Protein AF-A0A482XKG6-F1 (afdb_monomer_lite)

Organism: Laodelphax striatellus (NCBI:txid195883)

InterPro domains:
  IPR001873 Epithelial sodium channel [PF00858] (19-104)
  IPR001873 Epithelial sodium channel [PTHR11690] (14-103)

Secondary structure (DSSP, 8-state):
---SHHHHHHHHHHHHHHHHHH---TTHHHHH-TTS-HHHHHHHHHHHHHHHHHHHHHHHHHHHHHHH-----------SS--PPPPPP----SSSS-HHHHHHHHT-

Sequence (108 aa):
MAGSWSTLSLGWKSQAKEFFNKSTLHGVRYIAETDRPIYERFIWLVLTTTGGVITMLIILSLWSKFQTNATITGLDTDFHNWDAPFPAVTVCPQHPLNDTRVTDYIQR

Foldseek 3Di:
DPPDPVVVVVVVVVVLLVCLCPDPQPLSNQLSDPPDDPVSNVVSVVVSVVVVVVVVVVVVVVVVCCVPPVDDDDDDPPPPDDPDDDDDDDDDDPDNDDVVVVVVVVVD

Radius of gyration: 37.54 Å; chains: 1; bounding box: 65×41×109 Å

pLDDT: mean 85.94, std 10.1, range [45.66, 98.12]

Structure (mmCIF, N/CA/C/O backbone):
data_AF-A0A482XKG6-F1
#
_entry.id   AF-A0A482XKG6-F1
#
loop_
_atom_site.group_PDB
_atom_site.id
_atom_site.type_symbol
_atom_site.label_atom_id
_atom_site.label_alt_id
_atom_site.label_comp_id
_atom_site.label_asym_id
_atom_site.label_entity_id
_atom_site.label_seq_id
_atom_site.pdbx_PDB_ins_code
_atom_site.Cartn_x
_atom_site.Cartn_y
_atom_site.Cartn_z
_atom_site.occupancy
_atom_site.B_iso_or_equiv
_atom_site.auth_seq_id
_atom_site.auth_comp_id
_atom_site.auth_asym_id
_atom_site.auth_atom_id
_atom_site.pdbx_PDB_model_num
ATOM 1 N N . MET A 1 1 ? -14.123 -24.289 42.093 1.00 45.66 1 MET A N 1
ATOM 2 C CA . MET A 1 1 ? -12.950 -23.765 41.350 1.00 45.66 1 MET A CA 1
ATOM 3 C C . MET A 1 1 ? -13.391 -22.710 40.325 1.00 45.66 1 MET A C 1
ATOM 5 O O . MET A 1 1 ? -13.196 -22.892 39.134 1.00 45.66 1 MET A O 1
ATOM 9 N N . ALA A 1 2 ? -14.008 -21.608 40.768 1.00 53.66 2 ALA A N 1
ATOM 10 C CA . ALA A 1 2 ? -14.659 -20.620 39.888 1.00 53.66 2 ALA A CA 1
ATOM 11 C C . ALA A 1 2 ? -14.108 -19.185 40.075 1.00 53.66 2 ALA A C 1
ATOM 13 O O . ALA A 1 2 ? -14.866 -18.225 40.045 1.00 53.66 2 ALA A O 1
ATOM 14 N N . GLY A 1 3 ? -12.799 -19.034 40.333 1.00 62.22 3 GLY A N 1
ATOM 15 C CA . GLY A 1 3 ? -12.224 -17.769 40.834 1.00 62.22 3 GLY A CA 1
ATOM 16 C C . GLY A 1 3 ? -11.110 -17.109 40.011 1.00 62.22 3 GLY A C 1
ATOM 17 O O . GLY A 1 3 ? -10.653 -16.042 40.397 1.00 62.22 3 GLY A O 1
ATOM 18 N N . SER A 1 4 ? -10.648 -17.703 38.904 1.00 65.50 4 SER A N 1
ATOM 19 C CA . SER A 1 4 ? -9.515 -17.156 38.123 1.00 65.50 4 SER A CA 1
ATOM 20 C C . SER A 1 4 ? -9.941 -16.417 36.846 1.00 65.50 4 SER A C 1
ATOM 22 O O . SER A 1 4 ? -9.311 -15.443 36.448 1.00 65.50 4 SER A O 1
ATOM 24 N N . TRP A 1 5 ? -11.051 -16.820 36.223 1.00 64.44 5 TRP A N 1
ATOM 25 C CA . TRP A 1 5 ? -11.517 -16.223 34.966 1.00 64.44 5 TRP A CA 1
ATOM 26 C C . TRP A 1 5 ? -12.147 -14.835 35.147 1.00 64.44 5 TRP A C 1
ATOM 28 O O . TRP A 1 5 ? -11.970 -13.957 34.304 1.00 64.44 5 TRP A O 1
ATOM 38 N N . SER A 1 6 ? -12.857 -14.602 36.257 1.00 67.75 6 SER A N 1
ATOM 39 C CA . SER A 1 6 ? -13.509 -13.315 36.535 1.00 67.75 6 SER A CA 1
ATOM 40 C C . SER A 1 6 ? -12.492 -12.207 36.812 1.00 67.75 6 SER A C 1
ATOM 42 O O . SER A 1 6 ? -12.619 -11.116 36.255 1.00 67.75 6 SER A O 1
ATOM 44 N N . THR A 1 7 ? -11.446 -12.501 37.585 1.00 74.00 7 THR A N 1
ATOM 45 C CA . THR A 1 7 ? -10.353 -11.570 37.906 1.00 74.00 7 THR A CA 1
ATOM 46 C C . THR A 1 7 ? -9.526 -11.215 36.673 1.00 74.00 7 THR A C 1
ATOM 48 O O . THR A 1 7 ? -9.230 -10.040 36.453 1.00 74.00 7 THR A O 1
ATOM 51 N N . LEU A 1 8 ? -9.248 -12.192 35.805 1.00 75.62 8 LEU A N 1
ATOM 52 C CA . LEU A 1 8 ? -8.539 -11.963 34.544 1.00 75.62 8 LEU A CA 1
ATOM 53 C C . LEU A 1 8 ? -9.375 -11.118 33.565 1.00 75.62 8 LEU A C 1
ATOM 55 O O . LEU A 1 8 ? -8.851 -10.198 32.939 1.00 75.62 8 LEU A O 1
ATOM 59 N N . SER A 1 9 ? -10.693 -11.345 33.501 1.00 74.81 9 SER A N 1
ATOM 60 C CA . SER A 1 9 ? -11.602 -10.544 32.663 1.00 74.81 9 SER A CA 1
ATOM 61 C C . SER A 1 9 ? -11.741 -9.086 33.128 1.00 74.81 9 SER A C 1
ATOM 63 O O . SER A 1 9 ? -11.866 -8.183 32.299 1.00 74.81 9 SER A O 1
ATOM 65 N N . LEU A 1 10 ? -11.702 -8.843 34.444 1.00 75.69 10 LEU A N 1
ATOM 66 C CA . LEU A 1 10 ? -11.741 -7.504 35.041 1.00 75.69 10 LEU A CA 1
ATOM 67 C C . LEU A 1 10 ? -10.454 -6.732 34.740 1.00 75.69 10 LEU A C 1
ATOM 69 O O . LEU A 1 10 ? -10.523 -5.585 34.293 1.00 75.69 10 LEU A O 1
ATOM 73 N N . GLY A 1 11 ? -9.298 -7.387 34.895 1.00 84.12 11 GLY A N 1
ATOM 74 C CA . GLY A 1 11 ? -8.007 -6.822 34.503 1.00 84.12 11 GLY A CA 1
ATOM 75 C C . GLY A 1 11 ? -7.968 -6.482 33.013 1.00 84.12 11 GLY A C 1
ATOM 76 O O . GLY A 1 11 ? -7.665 -5.350 32.646 1.00 84.12 11 GLY A O 1
ATOM 77 N N . TRP A 1 12 ? -8.377 -7.413 32.147 1.00 85.81 12 TRP A N 1
ATOM 78 C CA . TRP A 1 12 ? -8.364 -7.203 30.696 1.00 85.81 12 TRP A CA 1
ATOM 79 C C . TRP A 1 12 ? -9.246 -6.034 30.246 1.00 85.81 12 TRP A C 1
ATOM 81 O O . TRP A 1 12 ? -8.832 -5.233 29.410 1.00 85.81 12 TRP A O 1
ATOM 91 N N . LYS A 1 13 ? -10.447 -5.889 30.819 1.00 84.44 13 LYS A N 1
ATOM 92 C CA . LYS A 1 13 ? -11.340 -4.757 30.517 1.00 84.44 13 LYS A CA 1
ATOM 93 C C . LYS A 1 13 ? -10.716 -3.417 30.900 1.00 84.44 13 LYS A C 1
ATOM 95 O O . LYS A 1 13 ? -10.813 -2.470 30.123 1.00 84.44 13 LYS A O 1
ATOM 100 N N . SER A 1 14 ? -10.074 -3.347 32.067 1.00 86.25 14 SER A N 1
ATOM 101 C CA . SER A 1 14 ? -9.369 -2.142 32.517 1.00 86.25 14 SER A CA 1
ATOM 102 C C . SER A 1 14 ? -8.223 -1.790 31.568 1.00 86.25 14 SER A C 1
ATOM 104 O O . SER A 1 14 ? -8.157 -0.668 31.071 1.00 86.25 14 SER A O 1
ATOM 106 N N . GLN A 1 15 ? -7.377 -2.771 31.236 1.00 89.38 15 GLN A N 1
ATOM 107 C CA . GLN A 1 15 ? -6.236 -2.558 30.344 1.00 89.38 15 GLN A CA 1
ATOM 108 C C . GLN A 1 15 ? -6.667 -2.168 28.926 1.00 89.38 15 GLN A C 1
ATOM 110 O O . GLN A 1 15 ? -6.085 -1.262 28.338 1.00 89.38 15 GLN A O 1
ATOM 115 N N . ALA A 1 16 ? -7.703 -2.810 28.381 1.00 87.94 16 ALA A N 1
ATOM 116 C CA . ALA A 1 16 ? -8.228 -2.481 27.059 1.00 87.94 16 ALA A CA 1
ATOM 117 C C . ALA A 1 16 ? -8.818 -1.063 27.013 1.00 87.94 16 ALA A C 1
ATOM 119 O O . ALA A 1 16 ? -8.590 -0.334 26.047 1.00 87.94 16 ALA A O 1
ATOM 120 N N . LYS A 1 17 ? -9.534 -0.647 28.067 1.00 87.69 17 LYS A N 1
ATOM 121 C CA . LYS A 1 17 ? -10.071 0.716 28.175 1.00 87.69 17 LYS A CA 1
ATOM 122 C C . LYS A 1 17 ? -8.951 1.756 28.237 1.00 87.69 17 LYS A C 1
ATOM 124 O O . LYS A 1 17 ? -9.019 2.754 27.523 1.00 87.69 17 LYS A O 1
ATOM 129 N N . GLU A 1 18 ? -7.918 1.509 29.041 1.00 90.50 18 GLU A N 1
ATOM 130 C CA . GLU A 1 18 ? -6.758 2.402 29.135 1.00 90.50 18 GLU A CA 1
ATOM 131 C C . GLU A 1 18 ? -6.013 2.487 27.796 1.00 90.50 18 GLU A C 1
ATOM 133 O O . GLU A 1 18 ? -5.722 3.581 27.312 1.00 90.50 18 GLU A O 1
ATOM 138 N N . PHE A 1 19 ? -5.792 1.346 27.138 1.00 90.38 19 PHE A N 1
ATOM 139 C CA . PHE A 1 19 ? -5.154 1.294 25.825 1.00 90.38 19 PHE A CA 1
ATOM 140 C C . PHE A 1 19 ? -5.929 2.102 24.778 1.00 90.38 19 PHE A C 1
ATOM 142 O O . PHE A 1 19 ? -5.343 2.943 24.104 1.00 90.38 19 PHE A O 1
ATOM 149 N N . PHE A 1 20 ? -7.245 1.914 24.658 1.00 89.38 20 PHE A N 1
ATOM 150 C CA . PHE A 1 20 ? -8.048 2.657 23.681 1.00 89.38 20 PHE A CA 1
ATOM 151 C C . PHE A 1 20 ? -8.146 4.158 23.979 1.00 89.38 20 PHE A C 1
ATOM 153 O O . PHE A 1 20 ? -8.253 4.946 23.042 1.00 89.38 20 PHE A O 1
ATOM 160 N N . ASN A 1 21 ? -8.052 4.569 25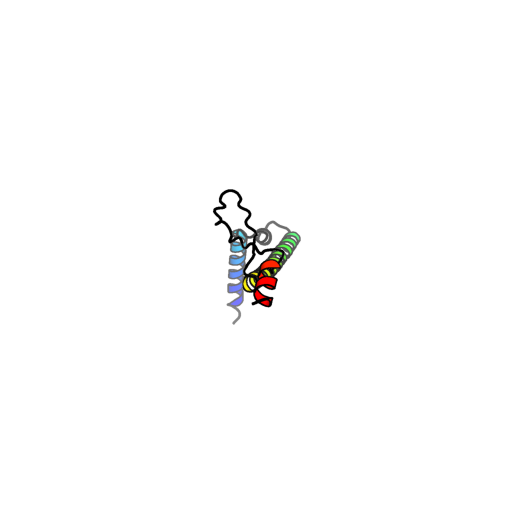.246 1.00 88.44 21 ASN A N 1
ATOM 161 C CA . ASN A 1 21 ? -8.017 5.985 25.616 1.00 88.44 21 ASN A CA 1
ATOM 162 C C . ASN A 1 21 ? -6.668 6.656 25.323 1.00 88.44 21 ASN A C 1
ATOM 164 O O . ASN A 1 21 ? -6.637 7.847 25.010 1.00 88.44 21 ASN A O 1
ATOM 168 N N . LYS A 1 22 ? -5.558 5.918 25.451 1.00 90.50 22 LYS A N 1
ATOM 169 C CA . LYS A 1 22 ? -4.193 6.440 25.261 1.00 90.50 22 LYS A CA 1
ATOM 170 C C . LYS A 1 22 ? -3.617 6.185 23.866 1.00 90.50 22 LYS A C 1
ATOM 172 O O . LYS A 1 22 ? -2.570 6.735 23.537 1.00 90.50 22 LYS A O 1
ATOM 177 N N . SER A 1 23 ? -4.268 5.358 23.055 1.00 89.69 23 SER A N 1
ATOM 178 C CA . SER A 1 23 ? -3.825 5.038 21.699 1.00 89.69 23 SER A CA 1
ATOM 179 C C . SER A 1 23 ? -4.053 6.198 20.726 1.00 89.69 23 SER A C 1
ATOM 181 O O . SER A 1 23 ? -5.002 6.971 20.850 1.00 89.69 23 SER A O 1
ATOM 183 N N . THR A 1 24 ? -3.195 6.283 19.710 1.00 91.94 24 THR A N 1
ATOM 184 C CA . THR A 1 24 ? -3.338 7.191 18.561 1.00 91.94 24 THR A CA 1
ATOM 185 C C . THR A 1 24 ? -4.177 6.587 17.431 1.00 91.94 24 THR A C 1
ATOM 187 O O . THR A 1 24 ? -4.372 7.228 16.398 1.00 91.94 24 THR A O 1
ATOM 190 N N . LEU A 1 25 ? -4.687 5.362 17.608 1.00 88.50 25 LEU A N 1
ATOM 191 C CA . LEU A 1 25 ? -5.565 4.710 16.643 1.00 88.50 25 LEU A CA 1
ATOM 192 C C . LEU A 1 25 ? -6.861 5.513 16.477 1.00 88.50 25 LEU A C 1
ATOM 194 O O . LEU A 1 25 ? -7.622 5.743 17.419 1.00 88.50 25 LEU A O 1
ATOM 198 N N . HIS A 1 26 ? -7.123 5.930 15.243 1.00 87.31 26 HIS A N 1
ATOM 199 C CA . HIS A 1 26 ? -8.354 6.624 14.900 1.00 87.31 26 HIS A CA 1
ATOM 200 C C . HIS A 1 26 ? -9.557 5.680 15.079 1.00 87.31 26 HIS A C 1
ATOM 202 O O . HIS A 1 26 ? -9.476 4.496 14.758 1.00 87.31 26 HIS A O 1
ATOM 208 N N . GLY A 1 27 ? -10.672 6.178 15.616 1.00 87.06 27 GLY A N 1
ATOM 209 C CA . GLY A 1 27 ? -11.889 5.380 15.820 1.00 87.06 27 GLY A CA 1
ATOM 210 C C . GLY A 1 27 ? -11.996 4.701 17.192 1.00 87.06 27 GLY A C 1
ATOM 211 O O . GLY A 1 27 ? -13.026 4.842 17.852 1.00 87.06 27 GLY A O 1
ATOM 212 N N . VAL A 1 28 ? -10.938 4.037 17.683 1.00 90.44 28 VAL A N 1
ATOM 213 C CA . VAL A 1 28 ? -11.019 3.242 18.935 1.00 90.44 28 VAL A CA 1
ATOM 214 C C . VAL A 1 28 ? -11.259 4.084 20.188 1.00 90.44 28 VAL A C 1
ATOM 216 O O . VAL A 1 28 ? -11.922 3.620 21.116 1.00 90.44 28 VAL A O 1
ATOM 219 N N . ARG A 1 29 ? -10.802 5.342 20.204 1.00 88.56 29 ARG A N 1
ATOM 220 C CA . ARG A 1 29 ? -11.050 6.263 21.324 1.00 88.56 29 ARG A CA 1
ATOM 221 C C . ARG A 1 29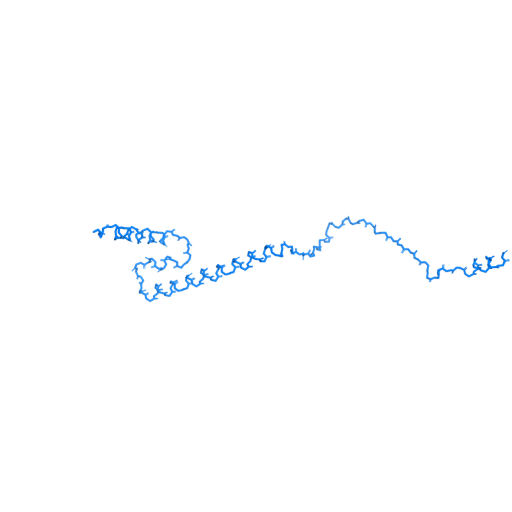 ? -12.544 6.521 21.531 1.00 88.56 29 ARG A C 1
ATOM 223 O O . ARG A 1 29 ? -13.015 6.526 22.662 1.00 88.56 29 ARG A O 1
ATOM 230 N N . TYR A 1 30 ? -13.308 6.640 20.444 1.00 88.25 30 TYR A N 1
ATOM 231 C CA . TYR A 1 30 ? -14.757 6.862 20.508 1.00 88.25 30 TYR A CA 1
ATOM 232 C C . TYR A 1 30 ? -15.524 5.645 21.044 1.00 88.25 30 TYR A C 1
ATOM 234 O O . TYR A 1 30 ? -16.634 5.791 21.551 1.00 88.25 30 TYR A O 1
ATOM 242 N N . ILE A 1 31 ? -14.927 4.450 20.976 1.00 88.25 31 ILE A N 1
ATOM 243 C CA . ILE A 1 31 ? -15.490 3.221 21.547 1.00 88.25 31 ILE A CA 1
ATOM 244 C C . ILE A 1 31 ? -15.306 3.204 23.076 1.00 88.25 31 ILE A C 1
ATOM 246 O O . ILE A 1 31 ? -16.198 2.755 23.796 1.00 88.25 31 ILE A O 1
ATOM 250 N N . ALA A 1 32 ? -14.168 3.701 23.577 1.00 86.25 32 ALA A N 1
ATOM 251 C CA . ALA A 1 32 ? -13.835 3.732 25.006 1.00 86.25 32 ALA A CA 1
ATOM 252 C C . ALA A 1 32 ? -14.422 4.941 25.768 1.00 86.25 32 ALA A C 1
ATOM 254 O O . ALA A 1 32 ? -14.518 4.909 27.003 1.00 86.25 32 ALA A O 1
ATOM 255 N N . GLU A 1 33 ? -14.857 5.974 25.041 1.00 85.50 33 GLU A N 1
ATOM 256 C CA . GLU A 1 33 ? -15.459 7.194 25.584 1.00 85.50 33 GLU A CA 1
ATOM 257 C C . GLU A 1 33 ? -16.757 6.889 26.347 1.00 85.50 33 GLU A C 1
ATOM 259 O O . GLU A 1 33 ? -17.729 6.369 25.788 1.00 85.50 33 GLU A O 1
ATOM 264 N N . THR A 1 34 ? -16.797 7.220 27.643 1.00 78.31 34 THR A N 1
ATOM 265 C CA . THR A 1 34 ? -17.899 6.803 28.537 1.00 78.31 34 THR A CA 1
ATOM 266 C C . THR A 1 34 ? -19.149 7.699 28.418 1.00 78.31 34 THR A C 1
ATOM 268 O O . THR A 1 34 ? -20.246 7.247 28.736 1.00 78.31 34 THR A O 1
ATOM 271 N N . ASP A 1 35 ? -19.010 8.897 27.845 1.00 83.88 35 ASP A N 1
ATOM 272 C CA . ASP A 1 35 ? -20.066 9.922 27.741 1.00 83.88 35 ASP A CA 1
ATOM 273 C C . ASP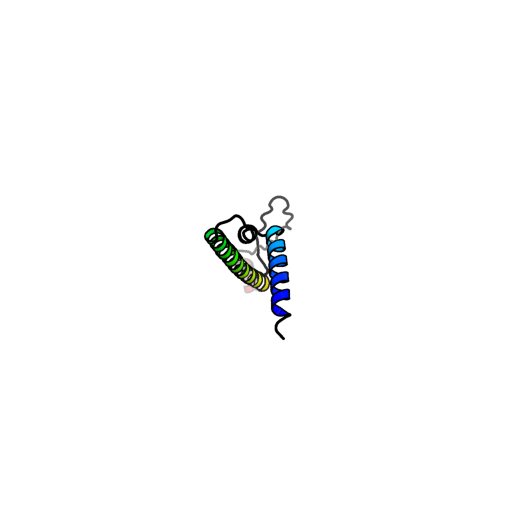 A 1 35 ? -20.963 9.792 26.485 1.00 83.88 35 ASP A C 1
ATOM 275 O O . ASP A 1 35 ? -21.939 10.510 26.309 1.00 83.88 35 ASP A O 1
ATOM 279 N N . ARG A 1 36 ? -20.647 8.856 25.580 1.00 82.81 36 ARG A N 1
ATOM 280 C CA . ARG A 1 36 ? -21.347 8.691 24.294 1.00 82.81 36 ARG A CA 1
ATOM 281 C C . ARG A 1 36 ? -22.495 7.677 24.345 1.00 82.81 36 ARG A C 1
ATOM 283 O O . ARG A 1 36 ? -22.362 6.641 25.008 1.00 82.81 36 ARG A O 1
ATOM 290 N N . PRO A 1 37 ? -23.590 7.907 23.597 1.00 90.06 37 PRO A N 1
ATOM 291 C CA . PRO A 1 37 ? -24.684 6.951 23.504 1.00 90.06 37 PRO A CA 1
ATOM 292 C C . PRO A 1 37 ? -24.236 5.647 22.825 1.00 90.06 37 PRO A C 1
ATOM 294 O O . PRO A 1 37 ? -23.327 5.613 21.994 1.00 90.06 37 PRO A O 1
ATOM 297 N N . ILE A 1 38 ? -24.897 4.544 23.180 1.00 87.19 38 ILE A N 1
ATOM 298 C CA . ILE A 1 38 ? -24.485 3.181 22.799 1.00 87.19 38 ILE A CA 1
ATOM 299 C C . ILE A 1 38 ? -24.488 2.980 21.273 1.00 87.19 38 ILE A C 1
ATOM 301 O O . ILE A 1 38 ? -23.616 2.285 20.750 1.00 87.19 38 ILE A O 1
ATOM 305 N N . TYR A 1 39 ? -25.418 3.613 20.548 1.00 89.88 39 TYR A N 1
ATOM 306 C CA . TYR A 1 39 ? -25.492 3.496 19.087 1.00 89.88 39 TYR A CA 1
ATOM 307 C C . TYR A 1 39 ? -24.267 4.113 18.393 1.00 89.88 39 TYR A C 1
ATOM 309 O O . TYR A 1 39 ? -23.746 3.521 17.451 1.00 89.88 39 TYR A O 1
ATOM 317 N N . GLU A 1 40 ? -23.744 5.245 18.887 1.00 90.75 40 GLU A N 1
ATOM 318 C CA . GLU A 1 40 ? -22.530 5.863 18.331 1.00 90.75 40 GLU A CA 1
ATOM 319 C C . GLU A 1 40 ? -21.325 4.953 18.530 1.00 90.75 40 GLU A C 1
ATOM 321 O O . GLU A 1 40 ? -20.545 4.749 17.601 1.00 90.75 40 GLU A O 1
ATOM 326 N N . ARG A 1 41 ? -21.200 4.334 19.710 1.00 90.00 41 ARG A N 1
ATOM 327 C CA . ARG A 1 41 ? -20.124 3.368 19.973 1.00 90.00 41 ARG A CA 1
ATOM 328 C C . ARG A 1 41 ? -20.181 2.178 19.026 1.00 90.00 41 ARG A C 1
ATOM 330 O O . ARG A 1 41 ? -19.138 1.727 18.561 1.00 90.00 41 ARG A O 1
ATOM 337 N N . PHE A 1 42 ? -21.382 1.678 18.734 1.00 91.50 42 PHE A N 1
ATOM 338 C CA . PHE A 1 42 ? -21.558 0.570 17.801 1.00 91.50 42 PHE A CA 1
ATOM 339 C C . PHE A 1 42 ? -21.152 0.961 16.376 1.00 91.50 42 PHE A C 1
ATOM 341 O O . PHE A 1 42 ? -20.413 0.220 15.733 1.00 91.50 42 PHE A O 1
ATOM 348 N N . ILE A 1 43 ? -21.548 2.150 15.912 1.00 93.56 43 ILE A N 1
ATOM 349 C CA . ILE A 1 43 ? -21.136 2.673 14.602 1.00 93.56 43 ILE A CA 1
ATOM 350 C C . ILE A 1 43 ? -19.609 2.775 14.524 1.00 93.56 43 ILE A C 1
ATOM 352 O O . ILE A 1 43 ? -19.006 2.252 13.587 1.00 93.56 43 ILE A O 1
ATOM 356 N N . TRP A 1 44 ? -18.963 3.375 15.526 1.00 93.75 44 TRP A N 1
ATOM 357 C CA . TRP A 1 44 ? -17.503 3.487 15.561 1.00 93.75 44 TRP A CA 1
ATOM 358 C C . TRP A 1 44 ? -16.802 2.130 15.614 1.00 93.75 44 TRP A C 1
ATOM 360 O O . TRP A 1 44 ? -15.769 1.960 14.966 1.00 93.75 44 TRP A O 1
ATOM 370 N N . LEU A 1 45 ? -17.367 1.148 16.320 1.00 92.75 45 LEU A N 1
ATOM 371 C CA . LEU A 1 45 ? -16.860 -0.222 16.328 1.00 92.75 45 LEU A CA 1
ATOM 372 C C . LEU A 1 45 ? -16.925 -0.833 14.926 1.00 92.75 45 LEU A C 1
ATOM 374 O O . LEU A 1 45 ? -15.911 -1.330 14.435 1.00 92.75 45 LEU A O 1
ATOM 378 N N . VAL A 1 46 ? -18.076 -0.758 14.256 1.00 95.31 46 VAL A N 1
ATOM 379 C CA . VAL A 1 46 ? -18.256 -1.311 12.904 1.00 95.31 46 VAL A CA 1
ATOM 380 C C . VAL A 1 46 ? -17.322 -0.633 11.901 1.00 95.31 46 VAL A C 1
ATOM 382 O O . VAL A 1 46 ? -16.640 -1.317 11.140 1.00 95.31 46 VAL A O 1
ATOM 385 N N . LEU A 1 47 ? -17.225 0.697 11.924 1.00 95.25 47 LEU A N 1
ATOM 386 C CA . LEU A 1 47 ? -16.347 1.442 11.018 1.00 95.25 47 LEU A CA 1
ATOM 387 C C . LEU A 1 47 ? -14.870 1.099 11.248 1.00 95.25 47 LEU A C 1
ATOM 389 O O . LEU A 1 47 ? -14.148 0.811 10.294 1.00 95.25 47 LEU A O 1
ATOM 393 N N . THR A 1 48 ? -14.429 1.070 12.508 1.00 94.56 48 THR A N 1
ATOM 394 C CA . THR A 1 48 ? -13.027 0.784 12.853 1.00 94.56 48 THR A CA 1
ATOM 395 C C . THR A 1 48 ? -12.648 -0.656 12.504 1.00 94.56 48 THR A C 1
ATOM 397 O O . THR A 1 48 ? -11.585 -0.899 11.933 1.00 94.56 48 THR A O 1
ATOM 400 N N . THR A 1 49 ? -13.526 -1.621 12.797 1.00 94.94 49 THR A N 1
ATOM 401 C CA . THR A 1 49 ? -13.297 -3.035 12.456 1.00 94.94 49 THR A CA 1
ATOM 402 C C . THR A 1 49 ? -13.274 -3.255 10.947 1.00 94.94 49 THR A C 1
ATOM 404 O O . THR A 1 49 ? -12.344 -3.882 10.443 1.00 94.94 49 THR A O 1
ATOM 407 N N . THR A 1 50 ? -14.221 -2.674 10.210 1.00 96.69 50 THR A N 1
ATOM 408 C CA . THR A 1 50 ? -14.265 -2.765 8.742 1.00 96.69 50 THR A CA 1
ATOM 409 C C . THR A 1 50 ? -13.017 -2.143 8.113 1.00 96.69 50 THR A C 1
ATOM 411 O O . THR A 1 50 ? -12.393 -2.759 7.249 1.00 96.69 50 THR A O 1
ATOM 414 N N . GLY A 1 51 ? -12.591 -0.968 8.589 1.00 96.19 51 GLY A N 1
ATOM 415 C CA . GLY A 1 51 ? -11.356 -0.321 8.144 1.00 96.19 51 GLY A CA 1
ATOM 416 C C . GLY A 1 51 ? -10.112 -1.178 8.397 1.00 96.19 51 GLY A C 1
ATOM 417 O O . GLY A 1 51 ? -9.264 -1.305 7.514 1.00 96.19 51 GLY A O 1
ATOM 418 N N . GLY A 1 52 ? -10.029 -1.832 9.560 1.00 95.75 52 GLY A N 1
ATOM 419 C CA . GLY A 1 52 ? -8.954 -2.775 9.881 1.00 95.75 52 GLY A CA 1
ATOM 420 C C . GLY A 1 52 ? -8.925 -3.995 8.955 1.00 95.75 52 GLY A C 1
ATOM 421 O O . GLY A 1 52 ? -7.856 -4.371 8.471 1.00 95.75 52 GLY A O 1
ATOM 422 N N . VAL A 1 53 ? -10.090 -4.574 8.646 1.00 97.62 53 VAL A N 1
ATOM 423 C CA . VAL A 1 53 ? -10.204 -5.711 7.715 1.00 97.62 53 VAL A CA 1
ATOM 424 C C . VAL A 1 53 ? -9.763 -5.310 6.308 1.00 97.62 53 VAL A C 1
ATOM 426 O O . VAL A 1 53 ? -8.920 -5.985 5.721 1.00 97.62 53 VAL A O 1
ATOM 429 N N . ILE A 1 54 ? -10.272 -4.191 5.781 1.00 97.88 54 ILE A N 1
ATOM 430 C CA . ILE A 1 54 ? -9.894 -3.688 4.451 1.00 97.88 54 ILE A CA 1
ATOM 431 C C . ILE A 1 54 ? -8.389 -3.408 4.390 1.00 97.88 54 ILE A C 1
ATOM 433 O O . ILE A 1 54 ? -7.723 -3.825 3.443 1.00 97.88 54 ILE A O 1
ATOM 437 N N . THR A 1 55 ? -7.839 -2.761 5.419 1.00 97.25 55 THR A N 1
ATOM 438 C CA . THR A 1 55 ? -6.401 -2.472 5.507 1.00 97.25 55 THR A CA 1
ATOM 439 C C . THR A 1 55 ? -5.575 -3.756 5.461 1.00 97.25 55 THR A C 1
ATOM 441 O O . THR A 1 55 ? -4.614 -3.831 4.699 1.00 97.25 55 THR A O 1
ATOM 444 N N . MET A 1 56 ? -5.970 -4.796 6.201 1.00 97.94 56 MET A N 1
ATOM 445 C CA . MET A 1 56 ? -5.277 -6.088 6.163 1.00 97.94 56 MET A CA 1
ATOM 446 C C . MET A 1 56 ? -5.352 -6.760 4.790 1.00 97.94 56 MET A C 1
ATOM 448 O O . MET A 1 56 ? -4.334 -7.246 4.298 1.00 97.94 56 MET A O 1
ATOM 452 N N . LEU A 1 57 ? -6.516 -6.750 4.135 1.00 98.12 57 LEU A N 1
ATOM 453 C CA . LEU A 1 57 ? -6.661 -7.293 2.778 1.00 98.12 57 LEU A CA 1
ATOM 454 C C . LEU A 1 57 ? -5.745 -6.576 1.778 1.00 98.12 57 LEU A C 1
ATOM 456 O O . LEU A 1 57 ? -5.069 -7.226 0.978 1.00 98.12 57 LEU A O 1
ATOM 460 N N . ILE A 1 58 ? -5.686 -5.244 1.852 1.00 97.75 58 ILE A N 1
ATOM 461 C CA . ILE A 1 58 ? -4.807 -4.422 1.015 1.00 97.75 58 ILE A CA 1
ATOM 462 C C . ILE A 1 58 ? -3.341 -4.768 1.289 1.00 97.75 58 ILE A C 1
ATOM 464 O O . ILE A 1 58 ? -2.606 -5.040 0.342 1.00 97.75 58 ILE A O 1
ATOM 468 N N . ILE A 1 59 ? -2.920 -4.833 2.556 1.00 97.56 59 ILE A N 1
ATOM 469 C CA . ILE A 1 59 ? -1.544 -5.193 2.929 1.00 97.56 59 ILE A CA 1
ATOM 470 C C . ILE A 1 59 ? -1.159 -6.556 2.349 1.00 97.56 59 ILE A C 1
ATOM 472 O O . ILE A 1 59 ? -0.105 -6.668 1.728 1.00 97.56 59 ILE A O 1
ATOM 476 N N . LEU A 1 60 ? -2.011 -7.575 2.488 1.00 96.88 60 LEU A N 1
ATOM 477 C CA . LEU A 1 60 ? -1.739 -8.908 1.940 1.00 96.88 60 LEU A CA 1
ATOM 478 C C . LEU A 1 60 ? -1.646 -8.889 0.408 1.00 96.88 60 LEU A C 1
ATOM 480 O O . LEU A 1 60 ? -0.756 -9.518 -0.169 1.00 96.88 60 LEU A O 1
ATOM 484 N N . SER A 1 61 ? -2.519 -8.129 -0.259 1.00 95.31 61 SER A N 1
ATOM 485 C CA . SER A 1 61 ? -2.457 -7.957 -1.712 1.00 95.31 61 SER A CA 1
ATOM 486 C C . SER A 1 61 ? -1.174 -7.253 -2.156 1.00 95.31 61 SER A C 1
ATOM 488 O O . SER A 1 61 ? -0.584 -7.663 -3.158 1.00 95.31 61 SER A O 1
ATOM 490 N N . LEU A 1 62 ? -0.750 -6.194 -1.461 1.00 94.00 62 LEU A N 1
ATOM 491 C CA . LEU A 1 62 ? 0.489 -5.483 -1.781 1.00 94.00 62 LEU A CA 1
ATOM 492 C C . LEU A 1 62 ? 1.704 -6.358 -1.499 1.00 94.00 62 LEU A C 1
ATOM 494 O O . LEU A 1 62 ? 2.617 -6.396 -2.316 1.00 94.00 62 LEU A O 1
ATOM 498 N N . TRP A 1 63 ? 1.692 -7.101 -0.395 1.00 94.56 63 TRP A N 1
ATOM 499 C CA . TRP A 1 63 ? 2.750 -8.042 -0.049 1.00 94.56 63 TRP A CA 1
ATOM 500 C C . TRP A 1 63 ? 2.930 -9.109 -1.133 1.00 94.56 63 TRP A C 1
ATOM 502 O O . TRP A 1 63 ? 4.047 -9.366 -1.576 1.00 94.56 63 TRP A O 1
ATOM 512 N N . SER A 1 64 ? 1.831 -9.681 -1.633 1.00 93.12 64 SER A N 1
ATOM 513 C CA . SER A 1 64 ? 1.877 -10.646 -2.737 1.00 93.12 64 SER A CA 1
ATOM 514 C C . SER A 1 64 ? 2.436 -10.030 -4.026 1.00 93.12 64 SER A C 1
ATOM 516 O O . SER A 1 64 ? 3.288 -10.637 -4.681 1.00 93.12 64 SER A O 1
ATOM 518 N N . LYS A 1 65 ? 2.022 -8.805 -4.377 1.00 88.19 65 LYS A N 1
ATOM 519 C CA . LYS A 1 65 ? 2.564 -8.087 -5.543 1.00 88.19 65 LYS A CA 1
ATOM 520 C C . LYS A 1 65 ? 4.048 -7.769 -5.389 1.00 88.19 65 LYS A C 1
ATOM 522 O O . LYS A 1 65 ? 4.792 -7.948 -6.344 1.00 88.19 65 LYS A O 1
ATOM 527 N N . PHE A 1 66 ? 4.477 -7.365 -4.198 1.00 88.19 66 PHE A N 1
ATOM 528 C CA . PHE A 1 66 ? 5.877 -7.085 -3.893 1.00 88.19 66 PHE A CA 1
ATOM 529 C C . PHE A 1 66 ? 6.763 -8.323 -4.089 1.00 88.19 66 PHE A C 1
ATOM 531 O O . PHE A 1 66 ? 7.835 -8.225 -4.673 1.00 88.19 66 PHE A O 1
ATOM 538 N N . GLN A 1 67 ? 6.285 -9.498 -3.668 1.00 91.06 67 GLN A N 1
ATOM 539 C CA . GLN A 1 67 ? 7.014 -10.762 -3.822 1.00 91.06 67 GLN A CA 1
ATOM 540 C C . GLN A 1 67 ? 7.040 -11.281 -5.272 1.00 91.06 67 GLN A C 1
ATOM 542 O O . GLN A 1 67 ? 7.996 -11.935 -5.671 1.00 91.06 67 GLN A O 1
ATOM 547 N N . THR A 1 68 ? 5.993 -11.023 -6.064 1.00 87.06 68 THR A N 1
ATOM 548 C CA . THR A 1 68 ? 5.843 -11.596 -7.420 1.00 87.06 68 THR A CA 1
ATOM 549 C C . THR A 1 68 ? 6.298 -10.671 -8.546 1.00 87.06 68 THR A C 1
ATOM 551 O O . THR A 1 68 ? 6.739 -11.150 -9.584 1.00 87.06 68 THR A O 1
ATOM 554 N N . ASN A 1 69 ? 6.191 -9.355 -8.363 1.00 75.75 69 ASN A N 1
ATOM 555 C CA . ASN A 1 69 ? 6.470 -8.339 -9.378 1.00 75.75 69 ASN A CA 1
ATOM 556 C C . ASN A 1 69 ? 7.345 -7.234 -8.771 1.00 75.75 69 ASN A C 1
ATOM 558 O O . ASN A 1 69 ? 6.942 -6.076 -8.673 1.00 75.75 69 ASN A O 1
ATOM 562 N N . ALA A 1 70 ? 8.546 -7.612 -8.329 1.00 71.00 70 ALA A N 1
ATOM 563 C CA . ALA A 1 70 ? 9.455 -6.735 -7.590 1.00 71.00 70 ALA A CA 1
ATOM 564 C C . ALA A 1 70 ? 10.084 -5.604 -8.433 1.00 71.00 70 ALA A C 1
ATOM 566 O O . ALA A 1 70 ? 10.762 -4.739 -7.882 1.00 71.00 70 ALA A O 1
ATOM 567 N N . THR A 1 71 ? 9.882 -5.583 -9.756 1.00 72.19 71 THR A N 1
ATOM 568 C CA . THR A 1 71 ? 10.541 -4.626 -10.655 1.00 72.19 71 THR A CA 1
ATOM 569 C C . THR A 1 71 ? 9.517 -3.770 -11.393 1.00 72.19 71 THR A C 1
ATOM 571 O O . THR A 1 71 ? 8.828 -4.240 -12.293 1.00 72.19 71 THR A O 1
ATOM 574 N N . ILE A 1 72 ? 9.444 -2.490 -11.019 1.00 73.62 72 ILE A N 1
ATOM 575 C CA . ILE A 1 72 ? 8.732 -1.453 -11.772 1.00 73.62 72 ILE A CA 1
ATOM 576 C C . ILE A 1 72 ? 9.767 -0.758 -12.660 1.00 73.62 72 ILE A C 1
ATOM 578 O O . ILE A 1 72 ? 10.686 -0.120 -12.152 1.00 73.62 72 ILE A O 1
ATOM 582 N N . THR A 1 73 ? 9.641 -0.889 -13.980 1.00 75.94 73 THR A N 1
ATOM 583 C CA . THR A 1 73 ? 10.494 -0.173 -14.938 1.00 75.94 73 THR A CA 1
ATOM 584 C C . THR A 1 73 ? 9.885 1.193 -15.246 1.00 75.94 73 THR A C 1
ATOM 586 O O . THR A 1 73 ? 8.785 1.263 -15.795 1.00 75.94 73 THR A O 1
ATOM 589 N N . GLY A 1 74 ? 10.586 2.272 -14.899 1.00 80.06 74 GLY A N 1
ATOM 590 C CA . GLY A 1 74 ? 10.266 3.635 -15.326 1.00 80.06 74 GLY A CA 1
ATOM 591 C C . GLY A 1 74 ? 11.252 4.096 -16.396 1.00 80.06 74 GLY A C 1
ATOM 592 O O . GLY A 1 74 ? 12.438 3.790 -16.303 1.00 80.06 74 GLY A O 1
ATOM 593 N N . LEU A 1 75 ? 10.766 4.805 -17.416 1.00 78.38 75 LEU A N 1
ATOM 594 C CA . LEU A 1 75 ? 11.638 5.514 -18.350 1.00 78.38 75 LEU A CA 1
ATOM 595 C C . LEU A 1 75 ? 12.122 6.783 -17.657 1.00 78.38 75 LEU A C 1
ATOM 597 O O . LEU A 1 75 ? 11.313 7.653 -17.340 1.00 78.38 75 LEU A O 1
ATOM 601 N N . ASP A 1 76 ? 13.423 6.865 -17.414 1.00 76.44 76 ASP A N 1
ATOM 602 C CA . ASP A 1 76 ? 14.054 8.099 -16.976 1.00 76.44 76 ASP A CA 1
ATOM 603 C C . ASP A 1 76 ? 14.429 8.918 -18.214 1.00 76.44 76 ASP A C 1
ATOM 605 O O . ASP A 1 76 ? 15.168 8.452 -19.082 1.00 76.44 76 ASP A O 1
ATOM 609 N N . THR A 1 77 ? 13.851 10.110 -18.337 1.00 76.12 77 THR A N 1
ATOM 610 C CA . THR A 1 77 ? 14.105 11.036 -19.449 1.00 76.12 77 THR A CA 1
ATOM 611 C C . THR A 1 77 ? 14.817 12.274 -18.924 1.00 76.12 77 THR A C 1
ATOM 613 O O . THR A 1 77 ? 14.326 13.395 -19.074 1.00 76.12 77 THR A O 1
ATOM 616 N N . ASP A 1 78 ? 15.943 12.076 -18.243 1.00 76.38 78 ASP A N 1
ATOM 617 C CA . ASP A 1 78 ? 16.799 13.185 -17.844 1.00 76.38 78 ASP A CA 1
ATOM 618 C C . ASP A 1 78 ? 17.615 13.667 -19.054 1.00 76.38 78 ASP A C 1
ATOM 620 O O . ASP A 1 78 ? 18.537 13.007 -19.535 1.00 76.38 78 ASP A O 1
ATOM 624 N N . PHE A 1 79 ? 17.233 14.827 -19.588 1.00 69.94 79 PHE A N 1
ATOM 625 C CA . PHE A 1 79 ? 17.889 15.454 -20.739 1.00 69.94 79 PHE A CA 1
ATOM 626 C C . PHE A 1 79 ? 19.074 16.341 -20.339 1.00 69.94 79 PHE A C 1
ATOM 628 O O . PHE A 1 79 ? 19.764 16.856 -21.220 1.00 69.94 79 PHE A O 1
ATOM 635 N N . HIS A 1 80 ? 19.293 16.579 -19.041 1.00 70.25 80 HIS A N 1
ATOM 636 C CA . HIS A 1 80 ? 20.278 17.557 -18.571 1.00 70.25 80 HIS A CA 1
ATOM 637 C C . HIS A 1 80 ? 21.671 16.957 -18.325 1.00 70.25 80 HIS A C 1
ATOM 639 O O . HIS A 1 80 ? 22.637 17.711 -18.225 1.00 70.25 80 HIS A O 1
ATOM 645 N N . ASN A 1 81 ? 21.793 15.626 -18.268 1.00 64.38 81 ASN A N 1
ATOM 646 C CA . ASN A 1 81 ? 23.053 14.923 -18.000 1.00 64.38 81 ASN A CA 1
ATOM 647 C C . ASN A 1 81 ? 23.237 13.666 -18.879 1.00 64.38 81 ASN A C 1
ATOM 649 O O . ASN A 1 81 ? 23.605 12.593 -18.401 1.00 64.38 81 ASN A O 1
ATOM 653 N N . TRP A 1 82 ? 22.944 13.783 -20.176 1.00 72.25 82 TRP A N 1
ATOM 654 C CA . TRP A 1 82 ? 23.196 12.721 -21.153 1.00 72.25 82 TRP A CA 1
ATOM 655 C C . TRP A 1 82 ? 24.660 12.815 -21.632 1.00 72.25 82 TRP A C 1
ATOM 657 O O . TRP A 1 82 ? 25.034 13.747 -22.337 1.00 72.25 82 TRP A O 1
ATOM 667 N N . ASP A 1 83 ? 25.506 11.868 -21.223 1.00 76.94 83 ASP A N 1
ATOM 668 C CA . ASP A 1 83 ? 26.872 11.691 -21.748 1.00 76.94 83 ASP A CA 1
ATOM 669 C C . ASP A 1 83 ? 26.966 10.311 -22.413 1.00 76.94 83 ASP A C 1
ATOM 671 O O . ASP A 1 83 ? 27.574 9.365 -21.906 1.00 76.94 83 ASP A O 1
ATOM 675 N N . ALA A 1 84 ? 26.216 10.143 -23.506 1.00 80.75 84 ALA A N 1
ATOM 676 C CA . ALA A 1 84 ? 26.150 8.876 -24.220 1.00 80.75 84 ALA A CA 1
ATOM 677 C C . ALA A 1 84 ? 27.249 8.786 -25.289 1.00 80.75 84 ALA A C 1
ATOM 679 O O . ALA A 1 84 ? 27.441 9.729 -26.063 1.00 80.75 84 ALA A O 1
ATOM 680 N N . PRO A 1 85 ? 27.944 7.639 -25.395 1.00 88.12 85 PRO A N 1
ATOM 681 C CA . PRO A 1 85 ? 28.951 7.445 -26.426 1.00 88.12 85 PRO A CA 1
ATOM 682 C C . PRO A 1 85 ? 28.311 7.491 -27.818 1.00 88.12 85 PRO A C 1
ATOM 684 O O . PRO A 1 85 ? 27.192 7.016 -28.024 1.00 88.12 85 PRO A O 1
ATOM 687 N N . PHE A 1 86 ? 29.048 8.026 -28.794 1.00 90.81 86 PHE A N 1
ATOM 688 C CA . PHE A 1 86 ? 28.615 8.006 -30.188 1.00 90.81 86 PHE A CA 1
ATOM 689 C C . PHE A 1 86 ? 28.369 6.551 -30.641 1.00 90.81 86 PHE A C 1
ATOM 691 O O . PHE A 1 86 ? 29.232 5.694 -30.415 1.00 90.81 86 PHE A O 1
ATOM 698 N N . PRO A 1 87 ? 27.212 6.238 -31.252 1.00 93.25 87 PRO A N 1
ATOM 699 C CA . PRO A 1 87 ? 26.861 4.866 -31.589 1.00 93.25 87 PRO A CA 1
ATOM 700 C C . PRO A 1 87 ? 27.732 4.326 -32.726 1.00 93.25 87 PRO A C 1
ATOM 702 O O . PRO A 1 87 ? 28.246 5.067 -33.564 1.00 93.25 87 PRO A O 1
ATOM 705 N N . ALA A 1 88 ? 27.851 3.002 -32.801 1.00 94.88 88 ALA A N 1
ATOM 706 C CA . ALA A 1 88 ? 28.470 2.359 -33.949 1.00 94.88 88 ALA A CA 1
ATOM 707 C C . ALA A 1 88 ? 27.600 2.577 -35.197 1.00 94.88 88 ALA A C 1
ATOM 709 O O . ALA A 1 88 ? 26.451 2.135 -35.254 1.00 94.88 88 ALA A O 1
ATOM 710 N N . VAL A 1 89 ? 28.157 3.241 -36.209 1.00 95.31 89 VAL A N 1
ATOM 711 C CA . VAL A 1 89 ? 27.492 3.455 -37.496 1.00 95.31 89 VAL A CA 1
ATOM 712 C C . VAL A 1 89 ? 28.024 2.433 -38.491 1.00 95.31 89 VAL A C 1
ATOM 714 O O . VAL A 1 89 ? 29.205 2.438 -38.827 1.00 95.31 89 VAL A O 1
ATOM 717 N N . THR A 1 90 ? 27.143 1.556 -38.970 1.00 95.19 90 THR A N 1
ATOM 718 C CA . THR A 1 90 ? 27.451 0.615 -40.054 1.00 95.19 90 THR A CA 1
ATOM 719 C C . THR A 1 90 ? 26.724 1.070 -41.311 1.00 95.19 90 THR A C 1
ATOM 721 O O . THR A 1 90 ? 25.502 1.209 -41.298 1.00 95.19 90 THR A O 1
ATOM 724 N N . VAL A 1 91 ? 27.468 1.311 -42.391 1.00 93.88 91 VAL A N 1
ATOM 725 C CA . VAL A 1 91 ? 26.909 1.688 -43.695 1.00 93.88 91 VAL A CA 1
ATOM 726 C C . VAL A 1 91 ? 27.111 0.533 -44.664 1.00 93.88 91 VAL A C 1
ATOM 728 O O . VAL A 1 91 ? 28.236 0.078 -44.861 1.00 93.88 91 VAL A O 1
ATOM 731 N N . CYS A 1 92 ? 26.024 0.088 -45.290 1.00 92.44 92 CYS A N 1
ATOM 732 C CA . CYS A 1 92 ? 26.055 -0.919 -46.345 1.00 92.44 92 CYS A CA 1
ATOM 733 C C . CYS A 1 92 ? 25.743 -0.261 -47.695 1.00 92.44 92 CYS A C 1
ATOM 735 O O . CYS A 1 92 ? 24.861 0.601 -47.759 1.00 92.44 92 CYS A O 1
ATOM 737 N N . PRO A 1 93 ? 26.423 -0.655 -48.785 1.00 91.56 93 PRO A N 1
ATOM 738 C CA . PRO A 1 93 ? 26.049 -0.203 -50.114 1.00 91.56 93 PRO A CA 1
ATOM 739 C C . PRO A 1 93 ? 24.671 -0.764 -50.486 1.00 91.56 93 PRO A C 1
ATOM 741 O O . PRO A 1 93 ? 24.363 -1.921 -50.203 1.00 91.56 93 PRO A O 1
ATOM 744 N N . GLN A 1 94 ? 23.848 0.051 -51.152 1.00 90.38 94 GLN A N 1
ATOM 745 C CA . GLN A 1 94 ? 22.537 -0.384 -51.647 1.00 90.38 94 GLN A CA 1
ATOM 746 C C . GLN A 1 94 ? 22.669 -1.512 -52.679 1.00 90.38 94 GLN A C 1
ATOM 748 O O . GLN A 1 94 ? 21.843 -2.419 -52.718 1.00 90.38 94 GLN A O 1
ATOM 753 N N . HIS A 1 95 ? 23.722 -1.456 -53.494 1.00 90.06 95 HIS A N 1
ATOM 754 C CA . HIS A 1 95 ? 24.079 -2.524 -54.414 1.00 90.06 95 HIS A CA 1
ATOM 755 C C . HIS A 1 95 ? 25.213 -3.349 -53.796 1.00 90.06 95 HIS A C 1
ATOM 757 O O . HIS A 1 95 ? 26.314 -2.824 -53.621 1.00 90.06 95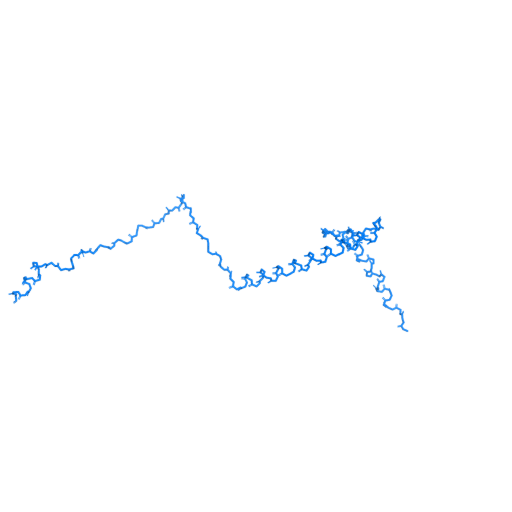 HIS A O 1
ATOM 763 N N . PRO A 1 96 ? 24.974 -4.628 -53.453 1.00 84.56 96 PRO A N 1
ATOM 764 C CA . PRO A 1 96 ? 25.981 -5.477 -52.814 1.00 84.56 96 PRO A CA 1
ATOM 765 C C . PRO A 1 96 ? 27.129 -5.854 -53.760 1.00 84.56 96 PRO A C 1
ATOM 767 O O . PRO A 1 96 ? 28.175 -6.320 -53.314 1.00 84.56 96 PRO A O 1
ATOM 770 N N . LEU A 1 97 ? 26.931 -5.667 -55.066 1.00 89.19 97 LEU A N 1
ATOM 771 C CA . LEU A 1 97 ? 27.854 -6.055 -56.120 1.00 89.19 97 LEU A CA 1
ATOM 772 C C . LEU A 1 97 ? 28.213 -4.836 -56.965 1.00 89.19 97 LEU A C 1
ATOM 774 O O . LEU A 1 97 ? 27.389 -3.956 -57.202 1.00 89.19 97 LEU A O 1
ATOM 778 N N . ASN A 1 98 ? 29.460 -4.803 -57.421 1.00 89.50 98 ASN A N 1
ATOM 779 C CA . ASN A 1 98 ? 29.924 -3.846 -58.411 1.00 89.50 98 ASN A CA 1
ATOM 780 C C . ASN A 1 98 ? 30.023 -4.582 -59.751 1.00 89.50 98 ASN A C 1
ATOM 782 O O . ASN A 1 98 ? 30.909 -5.424 -59.914 1.00 89.50 98 ASN A O 1
ATOM 786 N N . ASP A 1 99 ? 29.116 -4.277 -60.681 1.00 89.69 99 ASP A N 1
ATOM 787 C CA . ASP A 1 99 ? 28.964 -4.997 -61.954 1.00 89.69 99 ASP A CA 1
ATOM 788 C C . ASP A 1 99 ? 30.254 -5.021 -62.780 1.00 89.69 99 ASP A C 1
ATOM 790 O O . ASP A 1 99 ? 30.577 -6.030 -63.409 1.00 89.69 99 ASP A O 1
ATOM 794 N N . THR A 1 100 ? 31.049 -3.950 -62.717 1.00 90.38 100 THR A N 1
ATOM 795 C CA . THR A 1 100 ? 32.360 -3.888 -63.373 1.00 90.38 100 THR A CA 1
ATOM 796 C C . THR A 1 100 ? 33.315 -4.925 -62.783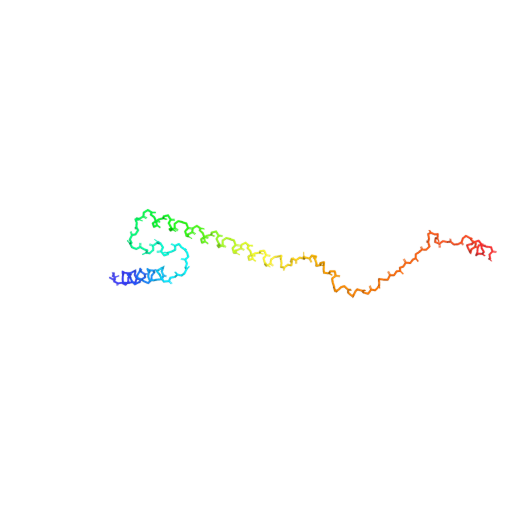 1.00 90.38 100 THR A C 1
ATOM 798 O O . THR A 1 100 ? 33.934 -5.684 -63.521 1.00 90.38 100 THR A O 1
ATOM 8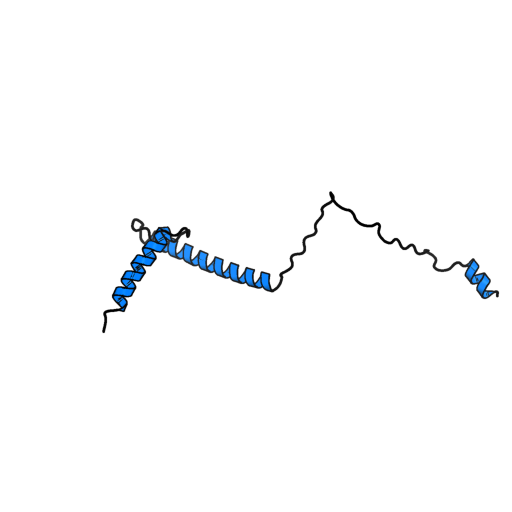01 N N . ARG A 1 101 ? 33.377 -5.038 -61.447 1.00 87.31 101 ARG A N 1
ATOM 802 C CA . ARG A 1 101 ? 34.257 -6.013 -60.774 1.00 87.31 101 ARG A CA 1
ATOM 803 C C . ARG A 1 101 ? 33.793 -7.456 -60.947 1.00 87.31 101 ARG A C 1
ATOM 805 O O . ARG A 1 101 ? 34.627 -8.356 -60.970 1.00 87.31 101 ARG A O 1
ATOM 812 N N . VAL A 1 102 ? 32.484 -7.675 -61.048 1.00 91.56 102 VAL A N 1
ATOM 813 C CA . VAL A 1 102 ? 31.913 -8.997 -61.341 1.00 91.56 102 VAL A CA 1
ATOM 814 C C . VAL A 1 102 ? 32.271 -9.417 -62.768 1.00 91.56 102 VAL A C 1
ATOM 816 O O . VAL A 1 102 ? 32.725 -10.538 -62.976 1.00 91.56 102 VAL A O 1
ATOM 819 N N . THR A 1 103 ? 32.137 -8.508 -63.735 1.00 91.06 103 THR A N 1
ATOM 820 C CA . THR A 1 103 ? 32.432 -8.790 -65.149 1.00 91.06 103 THR A CA 1
ATOM 821 C C . THR A 1 103 ? 33.921 -9.074 -65.373 1.00 91.06 103 THR A C 1
ATOM 823 O O . THR A 1 103 ? 34.249 -10.067 -66.022 1.00 91.06 103 THR A O 1
ATOM 826 N N . ASP A 1 104 ? 34.815 -8.292 -64.756 1.00 93.56 104 ASP A N 1
ATOM 827 C CA . ASP A 1 104 ? 36.268 -8.526 -64.808 1.00 93.56 104 ASP A CA 1
ATOM 828 C C . ASP A 1 104 ? 36.670 -9.895 -64.227 1.00 93.56 104 ASP A C 1
ATOM 830 O O . ASP A 1 104 ? 37.610 -10.524 -64.709 1.00 93.56 104 ASP A O 1
ATOM 834 N N . TYR A 1 105 ? 35.974 -10.371 -63.186 1.00 90.94 105 TYR A N 1
ATOM 835 C CA . TYR A 1 105 ? 36.235 -11.688 -62.595 1.00 90.94 105 TYR A CA 1
ATOM 836 C C . TYR A 1 105 ? 35.754 -12.837 -63.491 1.00 90.94 105 TYR A C 1
ATOM 838 O O . TYR A 1 105 ? 36.415 -13.865 -63.554 1.00 90.94 105 TYR A O 1
ATOM 846 N N . ILE A 1 106 ? 34.626 -12.669 -64.191 1.00 92.12 106 ILE A N 1
ATOM 847 C CA . ILE A 1 106 ? 34.062 -13.692 -65.091 1.00 92.12 106 ILE A CA 1
ATOM 848 C C . ILE A 1 106 ? 34.905 -13.862 -66.366 1.00 92.12 106 ILE A C 1
ATOM 850 O O . ILE A 1 106 ? 34.939 -14.950 -66.934 1.00 92.12 106 ILE A O 1
ATOM 854 N N . GLN A 1 107 ? 35.560 -12.797 -66.838 1.00 86.62 107 GLN A N 1
ATOM 855 C CA . GLN A 1 107 ? 36.388 -12.827 -68.052 1.00 86.62 107 GLN A CA 1
ATOM 856 C C . GLN A 1 107 ? 37.827 -13.314 -67.823 1.00 86.62 107 GLN A C 1
ATOM 858 O O . GLN A 1 107 ? 38.558 -13.501 -68.800 1.00 86.62 107 GLN A O 1
ATOM 863 N N . ARG A 1 108 ? 38.238 -13.494 -66.565 1.00 67.06 108 ARG A N 1
ATOM 864 C CA . ARG A 1 108 ? 39.548 -14.032 -66.189 1.00 67.06 108 ARG A CA 1
ATOM 865 C C . ARG A 1 108 ? 39.514 -15.551 -66.066 1.00 67.06 108 ARG A C 1
ATOM 867 O O . ARG A 1 108 ? 40.535 -16.163 -66.449 1.00 67.06 108 ARG A O 1
#